Protein AF-A0A553IE66-F1 (afdb_monomer_lite)

Sequence (110 aa):
MASTIKEQLSRVADHIPGLRHRRNEMDEASKPVPTDNLKHRYANPAVLRKTLMEMGFKDKDITIFASESFGLSVKLPRLLTSKETIFKKFEDAKKDQRAPPKGQADEDDD

Foldseek 3Di:
DDDDDDDDDDDDPDDPPPPPPPPPPVPPPCDPDFLDWQAAPLADPVLLLVVVVVVPFDSVQWDWDADPVHGITIGHPDHDPDSPVSRVSSVVVVVVVVPDPPPPPPPPDD

pLDDT: mean 71.4, std 16.69, range [37.66, 90.25]

Structure (mmCIF, N/CA/C/O backbone):
data_AF-A0A553IE66-F1
#
_entry.id   AF-A0A553IE66-F1
#
loop_
_atom_site.group_PDB
_atom_site.id
_atom_site.type_symbol
_atom_site.label_atom_id
_atom_site.label_alt_id
_atom_site.label_comp_id
_atom_site.label_asym_id
_atom_site.label_entity_id
_atom_site.label_seq_id
_atom_site.pdbx_PDB_ins_code
_atom_site.Cartn_x
_atom_site.Cartn_y
_atom_site.Cartn_z
_atom_site.occupancy
_atom_site.B_iso_or_equiv
_atom_site.auth_seq_id
_atom_site.auth_comp_id
_atom_site.auth_asym_id
_atom_site.auth_atom_id
_atom_site.pdbx_PDB_model_num
ATOM 1 N N . MET A 1 1 ? 41.577 -60.735 -20.538 1.00 48.16 1 MET A N 1
ATOM 2 C CA . MET A 1 1 ? 41.913 -59.329 -20.227 1.00 48.16 1 MET A CA 1
ATOM 3 C C . MET A 1 1 ? 42.057 -58.570 -21.539 1.00 48.16 1 MET A C 1
ATOM 5 O O . MET A 1 1 ? 42.812 -59.053 -22.369 1.00 48.16 1 MET A O 1
ATOM 9 N N . ALA A 1 2 ? 41.298 -57.478 -21.710 1.00 37.66 2 ALA A N 1
ATOM 10 C CA . ALA A 1 2 ? 41.404 -56.367 -22.687 1.00 37.66 2 ALA A CA 1
ATOM 11 C C . ALA A 1 2 ? 39.998 -55.716 -22.746 1.00 37.66 2 ALA A C 1
ATOM 13 O O . ALA A 1 2 ? 39.060 -56.360 -23.199 1.00 37.66 2 ALA A O 1
ATOM 14 N N . SER A 1 3 ? 39.701 -54.671 -21.968 1.00 42.19 3 SER A N 1
ATOM 15 C CA . SER A 1 3 ? 39.936 -53.232 -22.215 1.00 42.19 3 SER A CA 1
ATOM 16 C C . SER A 1 3 ? 39.114 -52.627 -23.361 1.00 42.19 3 SER A C 1
ATOM 18 O O . SER A 1 3 ? 39.430 -52.877 -24.514 1.00 42.19 3 SER A O 1
ATOM 20 N N . THR A 1 4 ? 38.166 -51.753 -22.967 1.00 49.69 4 THR A N 1
ATOM 21 C CA . THR A 1 4 ? 37.865 -50.422 -23.558 1.00 49.69 4 THR A CA 1
ATOM 22 C C . THR A 1 4 ? 37.283 -50.448 -24.992 1.00 49.69 4 THR A C 1
ATOM 24 O O . THR A 1 4 ? 37.826 -51.072 -25.884 1.00 49.69 4 THR A O 1
ATOM 27 N N . ILE A 1 5 ? 36.164 -49.794 -25.323 1.00 55.62 5 ILE A N 1
ATOM 28 C CA . ILE A 1 5 ? 36.057 -48.342 -25.549 1.00 55.62 5 ILE A CA 1
ATOM 29 C C . ILE A 1 5 ? 34.570 -47.966 -25.707 1.00 55.62 5 ILE A C 1
ATOM 31 O O . ILE A 1 5 ? 33.808 -48.606 -26.430 1.00 55.62 5 ILE A O 1
ATOM 35 N N . LYS A 1 6 ? 34.189 -46.887 -25.018 1.00 49.38 6 LYS A N 1
ATOM 36 C CA . LYS A 1 6 ? 32.975 -46.097 -25.221 1.00 49.38 6 LYS A CA 1
ATOM 37 C C . LYS A 1 6 ? 33.047 -45.407 -26.585 1.00 49.38 6 LYS A C 1
ATOM 39 O O . LYS A 1 6 ? 33.833 -44.482 -26.704 1.00 49.38 6 LYS A O 1
ATOM 44 N N . GLU A 1 7 ? 32.224 -45.775 -27.559 1.00 53.41 7 GLU A N 1
ATOM 45 C CA . GLU A 1 7 ? 31.929 -44.887 -28.695 1.00 53.41 7 GLU A CA 1
ATOM 46 C C . GLU A 1 7 ? 30.802 -45.464 -29.551 1.00 53.41 7 GLU A C 1
ATOM 48 O O . GLU A 1 7 ? 31.04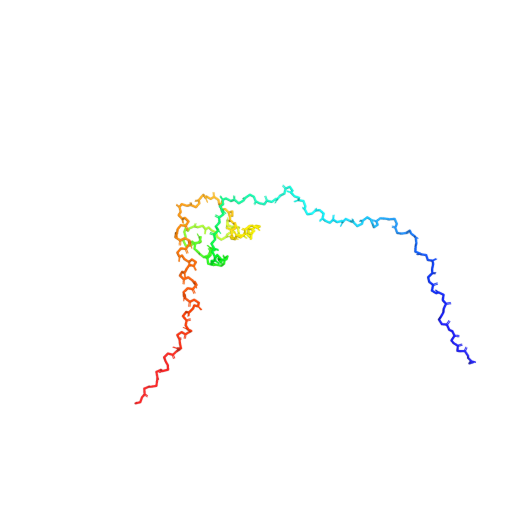0 -46.282 -30.425 1.00 53.41 7 GLU A O 1
ATOM 53 N N . GLN A 1 8 ? 29.565 -45.050 -29.290 1.00 46.81 8 GLN A N 1
ATOM 54 C CA . GLN A 1 8 ? 28.593 -44.775 -30.352 1.00 46.81 8 GLN A CA 1
ATOM 55 C C . GLN A 1 8 ? 27.672 -43.677 -29.823 1.00 46.81 8 GLN A C 1
ATOM 57 O O . GLN A 1 8 ? 26.601 -43.891 -29.256 1.00 46.81 8 GLN A O 1
ATOM 62 N N . LEU A 1 9 ? 28.220 -42.474 -29.923 1.00 47.38 9 LEU A N 1
ATOM 63 C CA . LEU A 1 9 ? 27.543 -41.202 -29.801 1.00 47.38 9 LEU A CA 1
ATOM 64 C C . LEU A 1 9 ? 26.476 -41.087 -30.899 1.00 47.38 9 LEU A C 1
ATOM 66 O O . LEU A 1 9 ? 26.702 -41.442 -32.052 1.00 47.38 9 LEU A O 1
ATOM 70 N N . SER A 1 10 ? 25.362 -40.462 -30.523 1.00 50.34 10 SER A N 1
ATOM 71 C CA . SER A 1 10 ? 24.613 -39.527 -31.367 1.00 50.34 10 SER A CA 1
ATOM 72 C C . SER A 1 10 ? 24.116 -40.044 -32.720 1.00 50.34 10 SER A C 1
ATOM 74 O O . SER A 1 10 ? 24.808 -39.902 -33.722 1.00 50.34 10 SER A O 1
ATOM 76 N N . ARG A 1 11 ? 22.862 -40.515 -32.769 1.00 51.84 11 ARG A N 1
ATOM 77 C CA . ARG A 1 11 ? 21.912 -40.276 -33.881 1.00 51.84 11 ARG A CA 1
ATOM 78 C C . ARG A 1 11 ? 20.574 -40.966 -33.612 1.00 51.84 11 ARG A C 1
ATOM 80 O O . ARG A 1 11 ? 20.228 -41.929 -34.272 1.00 51.84 11 ARG A O 1
ATOM 87 N N . VAL A 1 12 ? 19.808 -40.446 -32.658 1.00 47.41 12 VAL A N 1
ATOM 88 C CA . VAL A 1 12 ? 18.337 -40.433 -32.764 1.00 47.41 12 VAL A CA 1
ATOM 89 C C . VAL A 1 12 ? 17.871 -39.128 -32.121 1.00 47.41 12 VAL A C 1
ATOM 91 O O . VAL A 1 12 ? 17.274 -39.088 -31.052 1.00 47.41 12 VAL A O 1
ATOM 94 N N . ALA A 1 13 ? 18.276 -38.024 -32.744 1.00 52.09 13 ALA A N 1
ATOM 95 C CA . ALA A 1 13 ? 17.725 -36.709 -32.477 1.00 52.09 13 ALA A CA 1
ATOM 96 C C . ALA A 1 13 ? 16.525 -36.509 -33.400 1.00 52.09 13 ALA A C 1
ATOM 98 O O . ALA A 1 13 ? 16.561 -35.625 -34.230 1.00 52.09 13 ALA A O 1
ATOM 99 N N . ASP A 1 14 ? 15.506 -37.360 -33.298 1.00 51.72 14 ASP A N 1
ATOM 100 C CA . ASP A 1 14 ? 14.220 -37.126 -33.945 1.00 51.72 14 ASP A CA 1
ATOM 101 C C . ASP A 1 14 ? 13.148 -37.974 -33.259 1.00 51.72 14 ASP A C 1
ATOM 103 O O . ASP A 1 14 ? 13.298 -39.183 -33.100 1.00 51.72 14 ASP A O 1
ATOM 107 N N . HIS A 1 15 ? 12.043 -37.309 -32.909 1.00 50.81 15 HIS A N 1
ATOM 108 C CA . HIS A 1 15 ? 10.752 -37.888 -32.526 1.00 50.81 15 HIS A CA 1
ATOM 109 C C . HIS A 1 15 ? 10.448 -38.100 -31.027 1.00 50.81 15 HIS A C 1
ATOM 111 O O . HIS A 1 15 ? 10.132 -39.201 -30.584 1.00 50.81 15 HIS A O 1
ATOM 117 N N . ILE A 1 16 ? 10.387 -37.004 -30.254 1.00 52.56 16 ILE A N 1
ATOM 118 C CA . ILE A 1 16 ? 9.417 -36.917 -29.143 1.00 52.56 16 ILE A CA 1
ATOM 119 C C . ILE A 1 16 ? 8.175 -36.183 -29.675 1.00 52.56 16 ILE A C 1
ATOM 121 O O . ILE A 1 16 ? 8.171 -34.948 -29.733 1.00 52.56 16 ILE A O 1
ATOM 125 N N . PRO A 1 17 ? 7.113 -36.895 -30.088 1.00 44.16 17 PRO A N 1
ATOM 126 C CA . PRO A 1 17 ? 5.861 -36.261 -30.461 1.00 44.16 17 PRO A CA 1
ATOM 127 C C . PRO A 1 17 ? 5.198 -35.755 -29.176 1.00 44.16 17 PRO A C 1
ATOM 129 O O . PRO A 1 17 ? 4.765 -36.539 -28.339 1.00 44.16 17 PRO A O 1
ATOM 132 N N . GLY A 1 18 ? 5.151 -34.434 -28.985 1.00 51.97 18 GLY A N 1
ATOM 133 C CA . GLY A 1 18 ? 4.383 -33.832 -27.887 1.00 51.97 18 GLY A CA 1
ATOM 134 C C . GLY A 1 18 ? 5.068 -32.720 -27.102 1.00 51.97 18 GLY A C 1
ATOM 135 O O . GLY A 1 18 ? 4.374 -31.993 -26.396 1.00 51.97 18 GLY A O 1
ATOM 136 N N . LEU A 1 19 ? 6.374 -32.486 -27.262 1.00 53.19 19 LEU A N 1
ATOM 137 C CA . LEU A 1 19 ? 7.026 -31.317 -26.656 1.00 53.19 19 LEU A CA 1
ATOM 138 C C . LEU A 1 19 ? 6.851 -30.072 -27.538 1.00 53.19 19 LEU A C 1
ATOM 140 O O . LEU A 1 19 ? 7.798 -29.438 -27.996 1.00 53.19 19 LEU A O 1
ATOM 144 N N . ARG A 1 20 ? 5.592 -29.677 -27.754 1.00 56.00 20 ARG A N 1
ATOM 145 C CA . ARG A 1 20 ? 5.317 -28.260 -27.987 1.00 56.00 20 ARG A CA 1
ATOM 146 C C . ARG A 1 20 ? 5.679 -27.573 -26.682 1.00 56.00 20 ARG A C 1
ATOM 148 O O . ARG A 1 20 ? 4.967 -27.735 -25.693 1.00 56.00 20 ARG A O 1
ATOM 155 N N . HIS A 1 21 ? 6.794 -26.848 -26.671 1.00 56.06 21 HIS A N 1
ATOM 156 C CA . HIS A 1 21 ? 7.064 -25.852 -25.646 1.00 56.06 21 HIS A CA 1
ATOM 157 C C . HIS A 1 21 ? 5.843 -24.933 -25.578 1.00 56.06 21 HIS A C 1
ATOM 159 O O . HIS A 1 21 ? 5.708 -23.999 -26.368 1.00 56.06 21 HIS A O 1
ATOM 165 N N . ARG A 1 22 ? 4.934 -25.220 -24.640 1.00 55.62 22 ARG A N 1
ATOM 166 C CA . ARG A 1 22 ? 4.024 -24.218 -24.117 1.00 55.62 22 ARG A CA 1
ATOM 167 C C . ARG A 1 22 ? 4.941 -23.175 -23.503 1.00 55.62 22 ARG A C 1
ATOM 169 O O . ARG A 1 22 ? 5.418 -23.334 -22.384 1.00 55.62 22 ARG A O 1
ATOM 176 N N . ARG A 1 23 ? 5.238 -22.121 -24.263 1.00 55.00 23 ARG A N 1
ATOM 177 C CA . ARG A 1 23 ? 5.423 -20.826 -23.625 1.00 55.00 23 ARG A CA 1
ATOM 178 C C . ARG A 1 23 ? 4.144 -20.656 -22.827 1.00 55.00 23 ARG A C 1
ATOM 180 O O . ARG A 1 23 ? 3.061 -20.709 -23.408 1.00 55.00 23 ARG A O 1
ATOM 187 N N . ASN A 1 24 ? 4.257 -20.574 -21.512 1.00 47.41 24 ASN A N 1
ATOM 188 C CA . ASN A 1 24 ? 3.188 -19.994 -20.731 1.00 47.41 24 ASN A CA 1
ATOM 189 C C . ASN A 1 24 ? 3.066 -18.553 -21.246 1.00 47.41 24 ASN A C 1
ATOM 191 O O . ASN A 1 24 ? 3.750 -17.661 -20.752 1.00 47.41 24 ASN A O 1
ATOM 195 N N . GLU A 1 25 ? 2.263 -18.339 -22.292 1.00 53.56 25 GLU A N 1
ATOM 196 C CA . GLU A 1 25 ? 1.496 -17.110 -22.418 1.00 53.56 25 GLU A CA 1
ATOM 197 C C . GLU A 1 25 ? 0.715 -17.047 -21.116 1.00 53.56 25 GLU A C 1
ATOM 199 O O . GLU A 1 25 ? -0.229 -17.798 -20.875 1.00 53.56 25 GLU A O 1
ATOM 204 N N . MET A 1 26 ? 1.278 -16.288 -20.187 1.00 47.22 26 MET A N 1
ATOM 205 C CA . MET A 1 26 ? 0.671 -16.001 -18.913 1.00 47.22 26 MET A CA 1
ATOM 206 C C . MET A 1 26 ? -0.573 -15.198 -19.270 1.00 47.22 26 MET A C 1
ATOM 208 O O . MET A 1 26 ? -0.455 -14.043 -19.661 1.00 47.22 26 MET A O 1
ATOM 212 N N . ASP A 1 27 ? -1.709 -15.890 -19.269 1.00 51.59 27 ASP A N 1
ATOM 213 C CA . ASP A 1 27 ? -3.050 -15.433 -19.617 1.00 51.59 27 ASP A CA 1
ATOM 214 C C . ASP A 1 27 ? -3.219 -13.925 -19.342 1.00 51.59 27 ASP A C 1
ATOM 216 O O . ASP A 1 27 ? -3.419 -13.492 -18.203 1.00 51.59 27 ASP A O 1
ATOM 220 N N . GLU A 1 28 ? -3.100 -13.091 -20.383 1.00 53.22 28 GLU A N 1
ATOM 221 C CA . GLU A 1 28 ? -3.293 -11.638 -20.270 1.00 53.22 28 GLU A CA 1
ATOM 222 C C . GLU A 1 28 ? -4.742 -11.272 -19.895 1.00 53.22 28 GLU A C 1
ATOM 224 O O . GLU A 1 28 ? -5.052 -10.100 -19.686 1.00 53.22 28 GLU A O 1
ATOM 229 N N . ALA A 1 29 ? -5.636 -12.257 -19.764 1.00 53.53 29 ALA A N 1
ATOM 230 C CA . ALA A 1 29 ? -7.059 -12.062 -19.532 1.00 53.53 29 ALA A CA 1
ATOM 231 C C . ALA A 1 29 ? -7.457 -11.896 -18.056 1.00 53.53 29 ALA A C 1
ATOM 233 O O . ALA A 1 29 ? -8.629 -11.660 -17.772 1.00 53.53 29 ALA A O 1
ATOM 234 N N . SER A 1 30 ? -6.525 -11.981 -17.099 1.00 57.16 30 SER A N 1
ATOM 235 C CA . SER A 1 30 ? -6.884 -11.889 -15.675 1.00 57.16 30 SER A CA 1
ATOM 236 C C . SER A 1 30 ? -5.954 -10.997 -14.851 1.00 57.16 30 SER A C 1
ATOM 238 O O . SER A 1 30 ? -5.698 -11.274 -13.676 1.00 57.16 30 SER A O 1
ATOM 240 N N . LYS A 1 31 ? -5.464 -9.894 -15.436 1.00 63.34 31 LYS A N 1
ATOM 241 C CA . LYS A 1 31 ? -4.785 -8.847 -14.655 1.00 63.34 31 LYS A CA 1
ATOM 242 C C . LYS A 1 31 ? -5.795 -8.288 -13.634 1.00 63.34 31 LYS A C 1
ATOM 244 O O . LYS A 1 31 ? -6.845 -7.784 -14.040 1.00 63.34 31 LYS A O 1
ATOM 249 N N . PRO A 1 32 ? -5.549 -8.400 -12.315 1.00 63.56 32 PRO A N 1
ATOM 250 C CA . PRO A 1 32 ? -6.472 -7.880 -11.316 1.00 63.56 32 PRO A CA 1
ATOM 251 C C . PRO A 1 32 ? -6.605 -6.369 -11.506 1.00 63.56 32 PRO A C 1
ATOM 253 O O . PRO A 1 32 ? -5.621 -5.644 -11.397 1.00 63.56 32 PRO A O 1
ATOM 256 N N . VAL A 1 33 ? -7.821 -5.897 -11.794 1.00 75.19 33 VAL A N 1
ATOM 257 C CA . VAL A 1 33 ? -8.089 -4.464 -11.955 1.00 75.19 33 VAL A CA 1
ATOM 258 C C . VAL A 1 33 ? -7.804 -3.768 -10.618 1.00 75.19 33 VAL A C 1
ATOM 260 O O . VAL A 1 33 ? -8.468 -4.092 -9.624 1.00 75.19 33 VAL A O 1
ATOM 263 N N . PRO A 1 34 ? -6.810 -2.862 -10.548 1.00 81.75 34 PRO A N 1
ATOM 264 C CA . PRO A 1 34 ? -6.560 -2.098 -9.338 1.00 81.75 34 PRO A CA 1
ATOM 265 C C . PRO A 1 34 ? -7.718 -1.149 -9.077 1.00 81.75 34 PRO A C 1
ATOM 267 O O . PRO A 1 34 ? -8.182 -0.460 -9.983 1.00 81.75 34 PRO A O 1
ATOM 270 N N . THR A 1 35 ? -8.146 -1.085 -7.821 1.00 84.69 35 THR A N 1
ATOM 271 C CA . THR A 1 35 ? -9.092 -0.061 -7.370 1.00 84.69 35 THR A CA 1
ATOM 272 C C . THR A 1 35 ? -8.395 1.297 -7.348 1.00 84.69 35 THR A C 1
ATOM 274 O O . THR A 1 35 ? -8.961 2.300 -7.766 1.00 84.69 35 THR A O 1
ATOM 277 N N . ASP A 1 36 ? -7.136 1.320 -6.901 1.00 83.88 36 ASP A N 1
ATOM 278 C CA . ASP A 1 36 ? -6.355 2.537 -6.746 1.00 83.88 36 ASP A CA 1
ATOM 279 C C . ASP A 1 36 ? -4.876 2.315 -7.075 1.00 83.88 36 ASP A C 1
ATOM 281 O O . ASP A 1 36 ? -4.294 1.261 -6.812 1.00 83.88 36 ASP A O 1
ATOM 285 N N . ASN A 1 37 ? -4.246 3.357 -7.619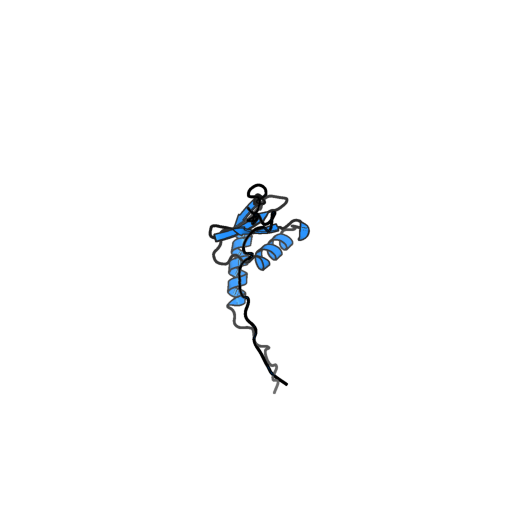 1.00 85.75 37 ASN A N 1
ATOM 286 C CA . ASN A 1 37 ? -2.813 3.397 -7.892 1.00 85.75 37 ASN A CA 1
ATOM 287 C C . ASN A 1 37 ? -2.145 4.459 -7.015 1.00 85.75 37 ASN A C 1
ATOM 289 O O . ASN A 1 37 ? -2.519 5.634 -7.045 1.00 85.75 37 ASN A O 1
ATOM 293 N N . LEU A 1 38 ? -1.140 4.042 -6.250 1.00 85.56 38 LEU A N 1
ATOM 294 C CA . LEU A 1 38 ? -0.368 4.868 -5.330 1.00 85.56 38 LEU A CA 1
ATOM 295 C C . LEU A 1 38 ? 1.050 5.038 -5.875 1.00 85.56 38 LEU A C 1
ATOM 297 O O . LEU A 1 38 ? 1.946 4.226 -5.635 1.00 85.56 38 LEU A O 1
ATOM 301 N N . LYS A 1 39 ? 1.252 6.118 -6.629 1.00 85.44 39 LYS A N 1
ATOM 302 C CA . LYS A 1 39 ? 2.554 6.480 -7.196 1.00 85.44 39 LYS A CA 1
ATOM 303 C C . LYS A 1 39 ? 3.320 7.347 -6.199 1.00 85.44 39 LYS A C 1
ATOM 305 O O . LYS A 1 39 ? 3.063 8.541 -6.101 1.00 85.44 39 LYS A O 1
ATOM 310 N N . HIS A 1 40 ? 4.240 6.750 -5.442 1.00 85.31 40 HIS A N 1
ATOM 311 C CA . HIS A 1 40 ? 5.055 7.476 -4.466 1.00 85.31 40 HIS A CA 1
ATOM 312 C C . HIS A 1 40 ? 6.491 6.942 -4.417 1.00 85.31 40 HIS A C 1
ATOM 314 O O . HIS A 1 40 ? 6.708 5.735 -4.500 1.00 85.31 40 HIS A O 1
ATOM 320 N N . ARG A 1 41 ? 7.481 7.832 -4.242 1.00 83.00 41 ARG A N 1
ATOM 321 C CA . ARG A 1 41 ? 8.915 7.470 -4.245 1.00 83.00 41 ARG A CA 1
ATOM 322 C C . ARG A 1 41 ? 9.296 6.506 -3.121 1.00 83.00 41 ARG A C 1
ATOM 324 O O . ARG A 1 41 ? 10.159 5.658 -3.305 1.00 83.00 41 ARG A O 1
ATOM 331 N N . TYR A 1 42 ? 8.649 6.650 -1.969 1.00 84.94 42 TYR A N 1
ATOM 332 C CA . TYR A 1 42 ? 8.857 5.807 -0.787 1.00 84.94 42 TYR A CA 1
ATOM 333 C C . TYR A 1 42 ? 7.728 4.791 -0.589 1.00 84.94 42 TYR A C 1
ATOM 335 O O . TYR A 1 42 ? 7.479 4.362 0.535 1.00 84.94 42 TYR A O 1
ATOM 343 N N . ALA A 1 43 ? 6.994 4.453 -1.655 1.00 83.69 43 ALA A N 1
ATOM 344 C CA . ALA A 1 43 ? 5.914 3.481 -1.571 1.00 83.69 43 ALA A CA 1
ATOM 345 C C . ALA A 1 43 ? 6.457 2.143 -1.050 1.00 83.69 43 ALA A C 1
ATOM 347 O O . ALA A 1 43 ? 7.343 1.541 -1.654 1.00 83.69 43 ALA A O 1
ATOM 348 N N . ASN A 1 44 ? 5.921 1.688 0.081 1.00 85.94 44 ASN A N 1
ATOM 349 C CA . ASN A 1 44 ? 6.319 0.436 0.708 1.00 85.94 44 ASN A CA 1
ATOM 350 C C . ASN A 1 44 ? 5.070 -0.423 0.965 1.00 85.94 44 ASN A C 1
ATOM 352 O O . ASN A 1 44 ? 4.150 0.050 1.638 1.00 85.94 44 ASN A O 1
ATOM 356 N N . PRO A 1 45 ? 5.014 -1.672 0.462 1.00 88.31 45 PRO A N 1
ATOM 357 C CA . PRO A 1 45 ? 3.829 -2.517 0.588 1.00 88.31 45 PRO A CA 1
ATOM 358 C C . PRO A 1 45 ? 3.495 -2.864 2.043 1.00 88.31 45 PRO A C 1
ATOM 360 O O . PRO A 1 45 ? 2.318 -2.953 2.383 1.00 88.31 45 PRO A O 1
ATOM 363 N N . ALA A 1 46 ? 4.491 -2.999 2.924 1.00 88.25 46 ALA A N 1
ATOM 364 C CA . ALA A 1 46 ? 4.261 -3.291 4.338 1.00 88.25 46 ALA A CA 1
ATOM 365 C C . ALA A 1 46 ? 3.627 -2.097 5.067 1.00 88.25 46 ALA A C 1
ATOM 367 O O . ALA A 1 46 ? 2.652 -2.258 5.802 1.00 88.25 46 ALA A O 1
ATOM 368 N N . VAL A 1 47 ? 4.140 -0.888 4.811 1.00 88.62 47 VAL A N 1
ATOM 369 C CA . VAL A 1 47 ? 3.583 0.357 5.366 1.00 88.62 47 VAL A CA 1
ATOM 370 C C . VAL A 1 47 ? 2.173 0.579 4.830 1.00 88.62 47 VAL A C 1
ATOM 372 O O . VAL A 1 47 ? 1.264 0.853 5.605 1.00 88.62 47 VAL A O 1
ATOM 375 N N . LEU A 1 48 ? 1.974 0.370 3.525 1.00 88.50 48 LEU A N 1
ATOM 376 C CA . LEU A 1 48 ? 0.671 0.496 2.881 1.00 88.50 48 LEU A CA 1
ATOM 377 C C . LEU A 1 48 ? -0.352 -0.438 3.526 1.00 88.50 48 LEU A C 1
ATOM 379 O O . LEU A 1 48 ? -1.417 0.009 3.936 1.00 88.50 48 LEU A O 1
ATOM 383 N N . ARG A 1 49 ? -0.015 -1.724 3.662 1.00 90.25 49 ARG A N 1
ATOM 384 C CA . ARG A 1 49 ? -0.889 -2.727 4.277 1.00 90.25 49 ARG A CA 1
ATOM 385 C C . ARG A 1 49 ? -1.263 -2.347 5.707 1.00 90.25 49 ARG A C 1
ATOM 387 O O . ARG A 1 49 ? -2.444 -2.353 6.038 1.00 90.25 49 ARG A O 1
ATOM 394 N N . LYS A 1 50 ? -0.283 -1.944 6.524 1.00 89.69 50 LYS A N 1
ATOM 395 C CA . LYS A 1 50 ? -0.521 -1.502 7.905 1.00 89.69 50 LYS A CA 1
ATOM 396 C C . LYS A 1 50 ? -1.453 -0.291 7.952 1.00 89.69 50 LYS A C 1
ATOM 398 O O . LYS A 1 50 ? -2.432 -0.316 8.687 1.00 89.69 50 LYS A O 1
ATOM 403 N N . THR A 1 51 ? -1.198 0.732 7.139 1.00 89.25 51 THR A N 1
ATOM 404 C CA . THR A 1 51 ? -2.041 1.935 7.089 1.00 89.25 51 THR A CA 1
ATOM 405 C C . THR A 1 51 ? -3.459 1.622 6.612 1.00 89.25 51 T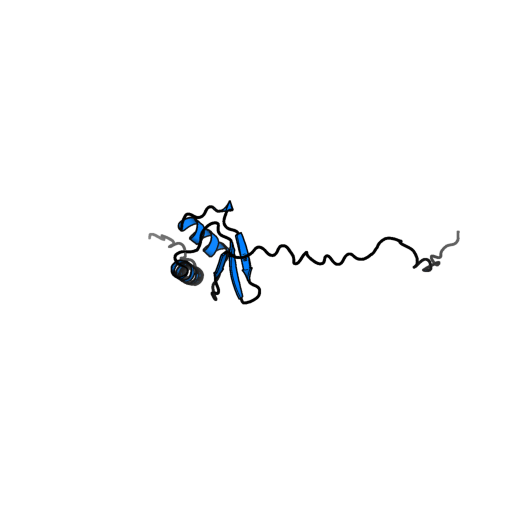HR A C 1
ATOM 407 O O . THR A 1 51 ? -4.415 2.138 7.178 1.00 89.25 51 THR A O 1
ATOM 410 N N . LEU A 1 52 ? -3.631 0.735 5.629 1.00 89.69 52 LEU A N 1
ATOM 411 C CA . LEU A 1 52 ? -4.956 0.289 5.189 1.00 89.69 52 LEU A CA 1
ATOM 412 C C . LEU A 1 52 ? -5.710 -0.437 6.313 1.00 89.69 52 LEU A C 1
ATOM 414 O O . LEU A 1 52 ? -6.898 -0.195 6.514 1.00 89.69 52 LEU A O 1
ATOM 418 N N . MET A 1 53 ? -5.023 -1.270 7.094 1.00 90.19 53 MET A N 1
ATOM 419 C CA . MET A 1 53 ? -5.623 -1.901 8.271 1.00 90.19 53 MET A CA 1
ATOM 420 C C . MET A 1 53 ? -6.006 -0.879 9.353 1.00 90.19 53 MET A C 1
ATOM 422 O O . MET A 1 53 ? -7.098 -0.978 9.905 1.00 90.19 53 MET A O 1
ATOM 426 N N . GLU A 1 54 ? -5.169 0.137 9.608 1.00 88.38 54 GLU A N 1
ATOM 427 C CA . GLU A 1 54 ? -5.493 1.259 10.514 1.00 88.38 54 GLU A CA 1
ATOM 428 C C . GLU A 1 54 ? -6.737 2.040 10.045 1.00 88.38 54 GLU A C 1
ATOM 430 O O . GLU A 1 54 ? -7.510 2.527 10.864 1.00 88.38 54 GLU A O 1
ATOM 435 N N . MET A 1 55 ? -6.965 2.124 8.731 1.00 87.00 55 MET A N 1
ATOM 436 C CA . MET A 1 55 ? -8.154 2.745 8.131 1.00 87.00 55 MET A CA 1
ATOM 437 C C . MET A 1 55 ? -9.404 1.844 8.165 1.00 87.00 55 MET A C 1
ATOM 439 O O . MET A 1 55 ? -10.465 2.254 7.695 1.00 87.00 55 MET A O 1
ATOM 443 N N . GLY A 1 56 ? -9.302 0.628 8.713 1.00 88.25 56 GLY A N 1
ATOM 444 C CA . GLY A 1 56 ? -10.421 -0.301 8.884 1.00 88.25 56 GLY A CA 1
ATOM 445 C C . GLY A 1 56 ? -10.597 -1.326 7.761 1.00 88.25 56 GLY A C 1
ATOM 446 O O . GLY A 1 56 ? -11.596 -2.049 7.752 1.00 88.25 56 GLY A O 1
ATOM 447 N N . PHE A 1 57 ? -9.654 -1.431 6.818 1.00 89.19 57 PHE A N 1
ATOM 448 C CA . PHE A 1 57 ? -9.670 -2.507 5.826 1.00 89.19 57 PHE A CA 1
ATOM 449 C C . PHE A 1 57 ? -9.187 -3.820 6.449 1.00 89.19 57 PHE A C 1
ATOM 451 O O . PHE A 1 57 ? -8.213 -3.856 7.201 1.00 89.19 57 PHE A O 1
ATOM 458 N N . LYS A 1 58 ? -9.848 -4.932 6.122 1.00 88.94 58 LYS A N 1
ATOM 459 C CA . LYS A 1 58 ? -9.385 -6.247 6.569 1.00 88.94 58 LYS A CA 1
ATOM 460 C C . LYS A 1 58 ? -8.218 -6.695 5.711 1.00 88.94 58 LYS A C 1
ATOM 462 O O . LYS A 1 58 ? -8.245 -6.566 4.493 1.00 88.94 58 LYS A O 1
ATOM 467 N N . ASP A 1 59 ? -7.255 -7.331 6.357 1.00 86.56 59 ASP A N 1
ATOM 468 C CA . ASP A 1 59 ? -6.063 -7.888 5.726 1.00 86.56 59 ASP A CA 1
ATOM 469 C C . ASP A 1 59 ? -6.358 -8.758 4.489 1.00 86.56 59 ASP A C 1
ATOM 471 O O . ASP A 1 59 ? -5.719 -8.620 3.452 1.00 86.56 59 ASP A O 1
ATOM 475 N N . LYS A 1 60 ? -7.398 -9.595 4.582 1.00 87.19 60 LYS A N 1
ATOM 476 C CA . LYS A 1 60 ? -7.837 -10.509 3.515 1.00 87.19 60 LYS A CA 1
ATOM 477 C C . LYS A 1 60 ? -8.394 -9.797 2.281 1.00 87.19 60 LYS A C 1
ATOM 479 O O . LYS A 1 60 ? -8.369 -10.364 1.195 1.00 87.19 60 LYS A O 1
ATOM 484 N N . ASP A 1 61 ? -8.895 -8.578 2.459 1.00 87.00 61 ASP A N 1
ATOM 485 C CA . ASP A 1 61 ? -9.500 -7.782 1.392 1.00 87.00 61 ASP A CA 1
ATOM 486 C C . ASP A 1 61 ? -8.476 -6.840 0.731 1.00 87.00 61 ASP A C 1
ATOM 488 O O . ASP A 1 61 ? -8.788 -6.177 -0.259 1.00 87.00 61 ASP A O 1
ATOM 492 N N . ILE A 1 62 ? -7.252 -6.769 1.271 1.00 88.25 62 ILE A N 1
ATOM 493 C CA . ILE A 1 62 ? -6.168 -5.927 0.767 1.00 88.25 62 ILE A CA 1
ATOM 494 C C . ILE A 1 62 ? -5.295 -6.761 -0.167 1.00 88.25 62 ILE A C 1
ATOM 496 O O . ILE A 1 62 ? -4.537 -7.625 0.265 1.00 88.25 62 ILE A O 1
ATOM 500 N N . THR A 1 63 ? -5.342 -6.461 -1.464 1.00 88.94 63 THR A N 1
ATOM 501 C CA . THR A 1 63 ? -4.397 -7.035 -2.432 1.00 88.94 63 THR A CA 1
ATOM 502 C C . THR A 1 63 ? -3.482 -5.936 -2.948 1.00 88.94 63 THR A C 1
ATOM 504 O O . THR A 1 63 ? -3.949 -5.006 -3.601 1.00 88.94 63 THR A O 1
ATOM 507 N N . ILE A 1 64 ? -2.185 -6.035 -2.659 1.00 88.62 64 ILE A N 1
ATOM 508 C CA . ILE A 1 64 ? -1.164 -5.082 -3.113 1.00 88.62 64 ILE A CA 1
ATOM 509 C C . ILE A 1 64 ? -0.314 -5.761 -4.179 1.00 88.62 64 ILE A C 1
ATOM 511 O O . ILE A 1 64 ? 0.149 -6.882 -3.985 1.00 88.62 64 ILE A O 1
ATOM 515 N N . PHE A 1 65 ? -0.083 -5.068 -5.284 1.00 86.94 65 PHE A N 1
ATOM 516 C CA . PHE A 1 65 ? 0.768 -5.527 -6.372 1.00 86.94 65 PHE A CA 1
ATOM 517 C C . PHE A 1 65 ? 1.639 -4.381 -6.884 1.00 86.94 65 PHE A C 1
ATOM 519 O O . PHE A 1 65 ? 1.309 -3.200 -6.746 1.00 86.94 65 PHE A O 1
ATOM 526 N N . ALA A 1 66 ? 2.801 -4.732 -7.431 1.00 82.50 66 ALA A N 1
ATOM 527 C CA . ALA A 1 66 ? 3.693 -3.754 -8.035 1.00 82.50 66 ALA A CA 1
ATOM 528 C C . ALA A 1 66 ? 3.044 -3.177 -9.299 1.00 82.50 66 ALA A C 1
ATOM 530 O O . ALA A 1 66 ? 2.456 -3.914 -10.091 1.00 82.50 66 ALA A O 1
ATOM 531 N N . SER A 1 67 ? 3.142 -1.861 -9.476 1.00 80.94 67 SER A N 1
ATOM 532 C CA . SER A 1 67 ? 2.676 -1.200 -10.694 1.00 80.94 67 SER A CA 1
ATOM 533 C C . SER A 1 67 ? 3.772 -1.222 -11.762 1.00 80.94 67 SER A C 1
ATOM 535 O O . SER A 1 67 ? 4.936 -0.979 -11.443 1.00 80.94 67 SER A O 1
ATOM 537 N N . GLU A 1 68 ? 3.409 -1.449 -13.029 1.00 75.44 68 GLU A N 1
ATOM 538 C CA . GLU A 1 68 ? 4.351 -1.491 -14.164 1.00 75.44 68 GLU A CA 1
ATOM 539 C C . GLU A 1 68 ? 5.124 -0.175 -14.350 1.00 75.44 68 GLU A C 1
ATOM 541 O O . GLU A 1 68 ? 6.267 -0.174 -14.796 1.00 75.44 68 GLU A O 1
ATOM 546 N N . SER A 1 69 ? 4.519 0.962 -13.991 1.00 68.25 69 SER A N 1
ATOM 547 C CA . SER A 1 69 ? 5.044 2.295 -14.319 1.00 68.25 69 SER A CA 1
ATOM 548 C C . SER A 1 69 ? 5.592 3.076 -13.124 1.00 68.25 69 SER A C 1
ATOM 550 O O . SER A 1 69 ? 5.689 4.294 -13.240 1.00 68.25 69 SER A O 1
ATOM 552 N N . PHE A 1 70 ? 5.940 2.405 -12.014 1.00 68.94 70 PHE A N 1
ATOM 553 C CA . PHE A 1 70 ? 6.357 2.972 -10.713 1.00 68.94 70 PHE A CA 1
ATOM 554 C C . PHE A 1 70 ? 5.205 3.178 -9.713 1.00 68.94 70 PHE A C 1
ATOM 556 O O . PHE A 1 70 ? 4.193 3.814 -10.013 1.00 68.94 70 PHE A O 1
ATOM 563 N N . GLY A 1 71 ? 5.393 2.674 -8.487 1.00 79.88 71 GLY A N 1
ATOM 564 C CA . GLY A 1 71 ? 4.429 2.756 -7.385 1.00 79.88 71 GLY A CA 1
ATOM 565 C C . GLY A 1 71 ? 3.801 1.413 -7.004 1.00 79.88 71 GLY A C 1
ATOM 566 O O . GLY A 1 71 ? 4.229 0.348 -7.450 1.00 79.88 71 GLY A O 1
ATOM 567 N N . LEU A 1 72 ? 2.776 1.481 -6.155 1.00 85.62 72 LEU A N 1
ATOM 568 C CA . LEU A 1 72 ? 2.005 0.328 -5.699 1.00 85.62 72 LEU A CA 1
ATOM 569 C C . LEU A 1 72 ? 0.565 0.447 -6.180 1.00 85.62 72 LEU A C 1
ATOM 571 O O . LEU A 1 72 ? -0.080 1.480 -6.006 1.00 85.62 72 LEU A O 1
ATOM 575 N N . SER A 1 73 ? 0.062 -0.627 -6.759 1.00 86.94 73 SER A N 1
ATOM 576 C CA . SER A 1 73 ? -1.334 -0.773 -7.128 1.00 86.94 73 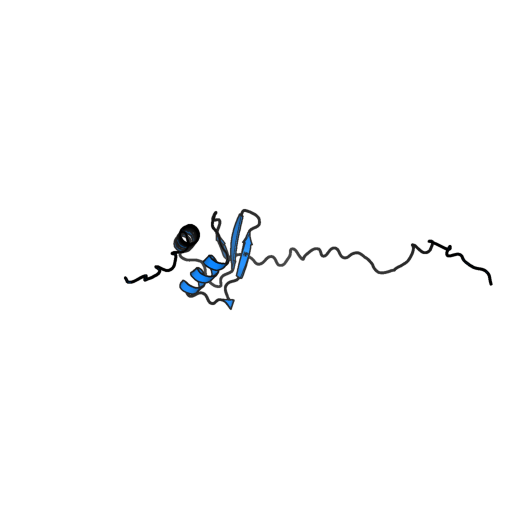SER A CA 1
ATOM 577 C C . SER A 1 73 ? -2.033 -1.585 -6.043 1.00 86.94 73 SER A C 1
ATOM 579 O O . SER A 1 73 ? -1.487 -2.569 -5.539 1.00 86.94 73 SER A O 1
ATOM 581 N N . VAL A 1 74 ? -3.224 -1.151 -5.637 1.00 88.06 74 VAL A N 1
ATOM 582 C CA . VAL A 1 74 ? -4.001 -1.828 -4.601 1.00 88.06 74 VAL A CA 1
ATOM 583 C C . VAL A 1 74 ? -5.415 -2.095 -5.088 1.00 88.06 74 VAL A C 1
ATOM 585 O O . VAL A 1 74 ? -6.062 -1.255 -5.717 1.00 88.06 74 VAL A O 1
ATOM 588 N N . LYS A 1 75 ? -5.901 -3.291 -4.782 1.00 88.44 75 LYS A N 1
ATOM 589 C CA . LYS A 1 75 ? -7.303 -3.658 -4.915 1.00 88.44 75 LYS A CA 1
ATOM 590 C C . LYS A 1 75 ? -7.917 -3.706 -3.524 1.00 88.44 75 LYS A C 1
ATOM 592 O O . LYS A 1 75 ? -7.407 -4.393 -2.640 1.00 88.44 75 LYS A O 1
ATOM 597 N N . LEU A 1 76 ? -8.989 -2.941 -3.365 1.00 87.75 76 LEU A N 1
ATOM 598 C CA . LEU A 1 76 ? -9.741 -2.779 -2.127 1.00 87.75 76 LEU A CA 1
ATOM 599 C C . LEU A 1 76 ? -11.238 -2.943 -2.405 1.00 87.75 76 LEU A C 1
ATOM 601 O O . LEU A 1 76 ? -11.697 -2.597 -3.498 1.00 87.75 76 LEU A O 1
ATOM 605 N N . PRO A 1 77 ? -12.018 -3.412 -1.414 1.00 85.19 77 PRO A N 1
ATOM 606 C CA . PRO A 1 77 ? -13.469 -3.556 -1.534 1.00 85.19 77 PRO A CA 1
ATOM 607 C C . PRO A 1 77 ? -14.202 -2.206 -1.551 1.00 85.19 77 PRO A C 1
ATOM 609 O O . PRO A 1 77 ? -15.377 -2.146 -1.903 1.00 85.19 77 PRO A O 1
ATOM 612 N N . ARG A 1 78 ? -13.532 -1.123 -1.139 1.00 84.81 78 ARG A N 1
ATOM 613 C CA . ARG A 1 78 ? -14.045 0.253 -1.140 1.00 84.81 78 ARG A CA 1
ATOM 614 C C . ARG A 1 78 ? -12.957 1.205 -1.629 1.00 84.81 78 ARG A C 1
ATOM 616 O O . ARG A 1 78 ? -11.775 0.907 -1.479 1.00 84.81 78 ARG A O 1
ATOM 623 N N . LEU A 1 79 ? -13.375 2.337 -2.192 1.00 80.06 79 LEU A N 1
ATOM 624 C CA . LEU A 1 79 ? -12.475 3.392 -2.662 1.00 80.06 79 LEU A CA 1
ATOM 625 C C . LEU A 1 79 ? -11.684 4.006 -1.503 1.00 80.06 79 LEU A C 1
ATOM 627 O O . LEU A 1 79 ? -12.209 4.177 -0.400 1.00 80.06 79 LEU A O 1
ATOM 631 N N . LEU A 1 80 ? -10.435 4.384 -1.774 1.00 81.88 80 LEU A N 1
ATOM 632 C CA . LEU A 1 80 ? -9.629 5.151 -0.831 1.00 81.88 80 LEU A CA 1
ATOM 633 C C . LEU A 1 80 ? -10.148 6.582 -0.701 1.00 81.88 80 LEU A C 1
ATOM 635 O O . LEU A 1 80 ? -10.069 7.371 -1.638 1.00 81.88 80 LEU A O 1
ATOM 639 N N . THR A 1 81 ? -10.617 6.938 0.493 1.00 76.94 81 THR A N 1
ATOM 640 C CA . THR A 1 81 ? -11.106 8.288 0.807 1.00 76.94 81 THR A CA 1
ATOM 641 C C . THR A 1 81 ? -9.988 9.324 0.928 1.00 76.94 81 THR A C 1
ATOM 643 O O . THR A 1 81 ? -10.209 10.490 0.610 1.00 76.94 81 THR A O 1
ATOM 646 N N . SER A 1 82 ? -8.779 8.939 1.354 1.00 80.19 82 SER A N 1
ATOM 647 C CA . SER A 1 82 ? -7.661 9.883 1.520 1.00 80.19 82 SER A CA 1
ATOM 648 C C . SER A 1 82 ? -6.306 9.242 1.224 1.00 80.19 82 SER A C 1
ATOM 650 O O . SER A 1 82 ? -5.702 8.577 2.064 1.00 80.19 82 SER A O 1
ATOM 652 N N . LYS A 1 83 ? -5.795 9.482 0.013 1.00 83.81 83 LYS A N 1
ATOM 653 C CA . LYS A 1 83 ? -4.458 9.028 -0.413 1.00 83.81 83 LYS A CA 1
ATOM 654 C C . LYS A 1 83 ? -3.330 9.806 0.274 1.00 83.81 83 LYS A C 1
ATOM 656 O O . LYS A 1 83 ? -2.250 9.262 0.484 1.00 83.81 83 LYS A O 1
ATOM 661 N N . GLU A 1 84 ? -3.591 11.046 0.680 1.00 84.69 84 GLU A N 1
ATOM 662 C CA . GLU A 1 84 ? -2.614 11.921 1.343 1.00 84.69 84 GLU A CA 1
ATOM 663 C C . GLU A 1 84 ? -2.121 11.349 2.676 1.00 84.69 84 GLU A C 1
ATOM 665 O O . GLU A 1 84 ? -0.924 11.371 2.957 1.00 84.69 84 GLU A O 1
ATOM 670 N N . THR A 1 85 ? -3.015 10.756 3.473 1.00 85.38 85 THR A N 1
ATOM 671 C CA . THR A 1 85 ? -2.654 10.104 4.740 1.00 85.38 85 THR A CA 1
ATOM 672 C C . THR A 1 85 ? -1.676 8.953 4.516 1.00 85.38 85 THR A C 1
ATOM 674 O O . THR A 1 85 ? -0.715 8.796 5.269 1.00 85.38 85 THR A O 1
ATOM 677 N N . ILE A 1 86 ? -1.882 8.181 3.447 1.00 86.50 86 ILE A N 1
ATOM 678 C CA . ILE A 1 86 ? -1.002 7.076 3.061 1.00 86.50 86 ILE A CA 1
ATOM 679 C C . ILE A 1 86 ? 0.369 7.609 2.632 1.00 86.50 86 ILE A C 1
ATOM 681 O O . ILE A 1 86 ? 1.395 7.084 3.061 1.00 86.50 86 ILE A O 1
ATOM 685 N N . PHE A 1 87 ? 0.410 8.679 1.834 1.00 87.75 87 PHE A N 1
ATOM 686 C CA . PHE A 1 87 ? 1.675 9.294 1.425 1.00 87.75 87 PHE A CA 1
ATOM 687 C C . PHE A 1 87 ? 2.459 9.840 2.617 1.00 87.75 87 PHE A C 1
ATOM 689 O O . PHE A 1 87 ? 3.646 9.543 2.749 1.00 87.75 87 PHE A O 1
ATOM 696 N N . LYS A 1 88 ? 1.784 10.518 3.551 1.00 88.88 88 LYS A N 1
ATOM 697 C CA . LYS A 1 88 ? 2.403 10.991 4.793 1.00 88.88 88 LYS A CA 1
ATOM 698 C C . LYS A 1 88 ? 2.988 9.836 5.613 1.00 88.88 88 LYS A C 1
ATOM 700 O O . LYS A 1 88 ? 4.099 9.956 6.118 1.00 88.88 88 LYS A O 1
ATOM 705 N N . LYS A 1 89 ? 2.291 8.696 5.700 1.00 87.75 89 LYS A N 1
ATOM 706 C CA . LYS A 1 89 ? 2.793 7.483 6.374 1.00 87.75 89 LYS A CA 1
ATOM 707 C C . LYS A 1 89 ? 4.016 6.882 5.675 1.00 87.75 89 LYS A C 1
ATOM 709 O O . LYS A 1 89 ? 4.909 6.388 6.356 1.00 87.75 89 LYS A O 1
ATOM 714 N N . PHE A 1 90 ? 4.105 6.947 4.344 1.00 87.56 90 PHE A N 1
ATOM 715 C CA . PHE A 1 90 ? 5.316 6.530 3.626 1.00 87.56 90 PHE A CA 1
ATOM 716 C C . PHE A 1 90 ? 6.520 7.420 3.938 1.00 87.56 90 PHE A C 1
ATOM 718 O O . PHE A 1 90 ? 7.625 6.910 4.122 1.00 87.56 90 PHE A O 1
ATOM 725 N N . GLU A 1 91 ? 6.325 8.737 3.996 1.00 87.44 91 GLU A N 1
ATOM 726 C CA . GLU A 1 91 ? 7.393 9.665 4.374 1.00 87.44 91 GLU A CA 1
ATOM 727 C C . GLU A 1 91 ? 7.829 9.478 5.827 1.00 87.44 91 GLU A C 1
ATOM 729 O O . GLU A 1 91 ? 9.026 9.467 6.111 1.00 87.44 91 GLU A O 1
ATOM 734 N N . ASP A 1 92 ? 6.869 9.291 6.730 1.00 87.25 92 ASP A N 1
ATOM 735 C CA . ASP A 1 92 ? 7.110 9.055 8.151 1.00 87.25 92 ASP A CA 1
ATOM 736 C C . ASP A 1 92 ? 7.900 7.762 8.380 1.00 87.25 92 ASP A C 1
ATOM 738 O O . ASP A 1 92 ? 8.975 7.791 8.974 1.00 87.25 92 ASP A O 1
ATOM 742 N N . ALA A 1 93 ? 7.470 6.653 7.768 1.00 84.38 93 ALA A N 1
ATOM 743 C CA . ALA A 1 93 ? 8.198 5.387 7.819 1.00 84.38 93 ALA A CA 1
ATOM 744 C C . ALA A 1 93 ? 9.619 5.506 7.245 1.00 84.38 93 ALA A C 1
ATOM 746 O O . ALA A 1 93 ? 10.542 4.837 7.710 1.00 84.38 93 ALA A O 1
ATOM 747 N N . LYS A 1 94 ? 9.826 6.365 6.238 1.00 83.88 94 LYS A N 1
ATOM 748 C CA . LYS A 1 94 ? 11.165 6.609 5.698 1.00 83.88 94 LYS A CA 1
ATOM 749 C C . LYS A 1 94 ? 12.033 7.446 6.639 1.00 83.88 94 LYS A C 1
ATOM 751 O O . LYS A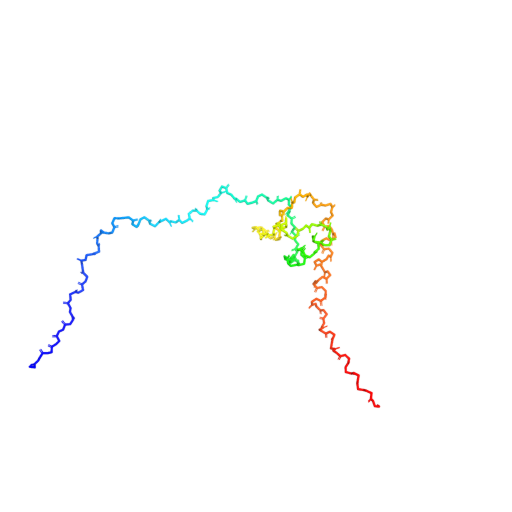 1 94 ? 13.241 7.214 6.684 1.00 83.88 94 LYS A O 1
ATOM 756 N N . LYS A 1 95 ? 11.451 8.412 7.356 1.00 80.25 95 LYS A N 1
ATOM 757 C CA . LYS A 1 95 ? 12.147 9.201 8.385 1.00 80.25 95 LYS A CA 1
ATOM 758 C C . LYS A 1 95 ? 12.539 8.330 9.572 1.00 80.25 95 LYS A C 1
ATOM 760 O O . LYS A 1 95 ? 13.679 8.426 10.006 1.00 80.25 95 LYS A O 1
ATOM 765 N N . ASP A 1 96 ? 11.646 7.452 10.016 1.00 74.31 96 ASP A N 1
ATOM 766 C CA . ASP A 1 96 ? 11.894 6.513 11.112 1.00 74.31 96 ASP A CA 1
ATOM 767 C C . ASP A 1 96 ? 13.053 5.556 10.783 1.00 74.31 96 ASP A C 1
ATOM 769 O O . ASP A 1 96 ? 14.007 5.450 11.542 1.00 74.31 96 ASP A O 1
ATOM 773 N N . GLN A 1 97 ? 13.085 5.001 9.565 1.00 64.56 97 GLN A N 1
ATOM 774 C CA . GLN A 1 97 ? 14.224 4.202 9.077 1.00 64.56 97 GLN A CA 1
ATOM 775 C C . GLN A 1 97 ? 15.539 4.984 8.924 1.00 64.56 97 GLN A C 1
ATOM 777 O O . GLN A 1 97 ? 16.595 4.380 8.741 1.00 64.56 97 GLN A O 1
ATOM 782 N N . ARG A 1 98 ? 15.477 6.318 8.875 1.00 59.16 98 ARG A N 1
ATOM 783 C CA . ARG A 1 98 ? 16.650 7.189 8.736 1.00 59.16 98 ARG A CA 1
ATOM 784 C C . ARG A 1 98 ? 17.138 7.701 10.088 1.00 59.16 98 ARG A C 1
ATOM 786 O O . ARG A 1 98 ? 18.270 8.176 10.162 1.00 59.16 98 ARG A O 1
ATOM 793 N N . ALA A 1 99 ? 16.316 7.612 11.132 1.00 56.50 99 ALA A N 1
ATOM 794 C CA . ALA A 1 99 ? 16.797 7.796 12.484 1.00 56.50 99 ALA A CA 1
ATOM 795 C C . ALA A 1 99 ? 17.787 6.654 12.781 1.00 56.50 99 ALA A C 1
ATOM 797 O O . ALA A 1 99 ? 17.477 5.496 12.484 1.00 56.50 99 ALA A O 1
ATOM 798 N N . PRO A 1 100 ? 18.989 6.943 13.310 1.00 55.31 100 PRO A N 1
ATOM 799 C CA . PRO A 1 100 ? 19.828 5.879 13.845 1.00 55.31 100 PRO A CA 1
ATOM 800 C C . PRO A 1 100 ? 19.001 5.096 14.876 1.00 55.31 100 PRO A C 1
ATOM 802 O O . PRO A 1 100 ? 18.136 5.706 15.521 1.00 55.31 100 PRO A O 1
ATOM 805 N N . PRO A 1 101 ? 19.220 3.774 15.035 1.00 53.56 101 PRO A N 1
ATOM 806 C CA . PRO A 1 101 ? 18.593 3.047 16.130 1.00 53.56 101 PRO A CA 1
ATOM 807 C C . PRO A 1 101 ? 18.854 3.867 17.388 1.00 53.56 101 PRO A C 1
ATOM 809 O O . PRO A 1 101 ? 20.003 4.229 17.649 1.00 53.56 101 PRO A O 1
ATOM 812 N N . LYS A 1 102 ? 17.792 4.252 18.106 1.00 53.78 102 LYS A N 1
ATOM 813 C CA . LYS A 1 102 ? 17.961 4.785 19.453 1.00 53.78 102 LYS A CA 1
ATOM 814 C C . LYS A 1 102 ? 18.671 3.671 20.203 1.00 53.78 102 LYS A C 1
ATOM 816 O O . LYS A 1 102 ? 18.044 2.665 20.529 1.00 53.78 102 LYS A O 1
ATOM 821 N N . GLY A 1 103 ? 19.989 3.823 20.339 1.00 50.19 103 GLY A N 1
ATOM 822 C CA . GLY A 1 103 ? 20.786 3.024 21.240 1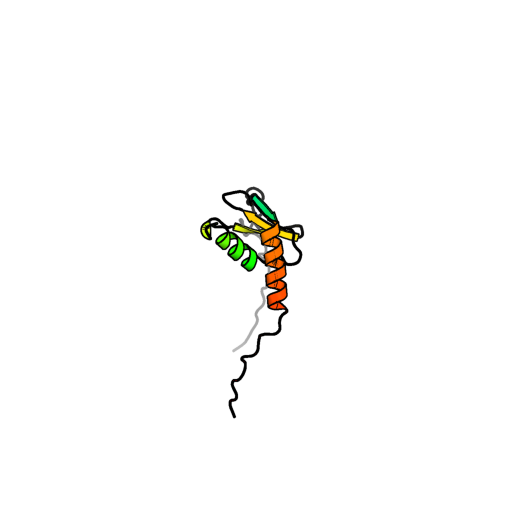.00 50.19 103 GLY A CA 1
ATOM 823 C C . GLY A 1 103 ? 20.026 3.005 22.547 1.00 50.19 103 GLY A C 1
ATOM 824 O O . GLY A 1 103 ? 19.497 4.038 22.974 1.00 50.19 103 GLY A O 1
ATOM 825 N N . GLN A 1 104 ? 19.876 1.803 23.089 1.00 45.94 104 GLN A N 1
ATOM 826 C CA . GLN A 1 104 ? 19.556 1.627 24.490 1.00 45.94 104 GLN A CA 1
ATOM 827 C C . GLN A 1 104 ? 20.372 2.677 25.241 1.00 45.94 104 GLN A C 1
ATOM 829 O O . GLN A 1 104 ? 21.583 2.767 25.056 1.00 45.94 104 GLN A O 1
ATOM 834 N N . ALA A 1 105 ? 19.679 3.573 25.941 1.00 52.38 105 ALA A N 1
ATOM 835 C CA . ALA A 1 105 ? 20.340 4.345 26.965 1.00 52.38 105 ALA A CA 1
ATOM 836 C C . ALA A 1 105 ? 20.807 3.284 27.957 1.00 52.38 105 ALA A C 1
ATOM 838 O O . ALA A 1 105 ? 19.978 2.696 28.649 1.00 52.38 105 ALA A O 1
ATOM 839 N N . ASP A 1 106 ? 22.089 2.939 27.884 1.00 52.19 106 ASP A N 1
ATOM 840 C CA . ASP A 1 106 ? 22.774 2.266 28.965 1.00 52.19 106 ASP A CA 1
ATOM 841 C C . ASP A 1 106 ? 22.608 3.201 30.169 1.00 52.19 106 ASP A C 1
ATOM 843 O O . ASP A 1 106 ? 23.167 4.299 30.227 1.00 52.19 106 ASP A O 1
ATOM 847 N N . GLU A 1 107 ? 21.680 2.824 31.047 1.00 55.62 107 GLU A N 1
ATOM 848 C CA . GLU A 1 107 ? 21.588 3.327 32.409 1.00 55.62 107 GLU A CA 1
ATOM 849 C C . GLU A 1 107 ? 22.832 2.815 33.146 1.00 55.62 107 GLU A C 1
ATOM 851 O O . GLU A 1 107 ? 22.767 1.837 33.884 1.00 55.62 107 GLU A O 1
ATOM 856 N N . ASP A 1 108 ? 23.982 3.440 32.897 1.00 53.56 108 ASP A N 1
ATOM 857 C CA . ASP A 1 108 ? 25.120 3.365 33.807 1.00 53.56 108 ASP A CA 1
ATOM 858 C C . ASP A 1 108 ? 24.931 4.470 34.855 1.00 53.56 108 ASP A C 1
ATOM 860 O O . ASP A 1 108 ? 25.289 5.635 34.667 1.00 53.56 108 ASP A O 1
ATOM 864 N N . ASP A 1 109 ? 24.244 4.070 35.922 1.00 57.28 109 ASP A N 1
ATOM 865 C CA . ASP A 1 109 ? 24.190 4.726 37.225 1.00 57.28 109 ASP A CA 1
ATOM 866 C C . ASP A 1 109 ? 25.541 4.470 37.925 1.00 57.28 109 ASP A C 1
ATOM 868 O O . ASP A 1 109 ? 25.821 3.328 38.292 1.00 57.28 109 ASP A O 1
ATOM 872 N N . ASP A 1 110 ? 26.390 5.500 38.049 1.00 59.50 110 ASP A N 1
ATOM 873 C CA . ASP A 1 110 ? 27.401 5.633 39.121 1.00 59.50 110 ASP A CA 1
ATOM 874 C C . ASP A 1 110 ? 27.745 7.116 39.378 1.00 59.50 110 ASP A C 1
ATOM 876 O O . ASP A 1 110 ? 28.123 7.834 38.417 1.00 59.50 110 ASP A O 1
#

Radius of gyration: 27.9 Å; chains: 1; bounding box: 56×71×73 Å

Organism: NCBI:txid2512241

Secondary structure (DSSP, 8-state):
----------------TT---------GGGPPPPSEEE--TT--HHHHHHHHHHTT--GGG-EEEE-TTSSEEEE-SS--S-HHHHHHHHHHHHHHTTSPP---------